Protein AF-A0A8T5QUL3-F1 (afdb_monomer)

Structure (mmCIF, N/CA/C/O backbone):
data_AF-A0A8T5QUL3-F1
#
_entry.id   AF-A0A8T5QUL3-F1
#
loop_
_atom_site.group_PDB
_atom_site.id
_atom_site.type_symbol
_atom_site.label_atom_id
_atom_site.label_alt_id
_atom_site.label_comp_id
_atom_site.label_asym_id
_atom_site.label_entity_id
_atom_site.label_seq_id
_atom_site.pdbx_PDB_ins_code
_atom_site.Cartn_x
_atom_site.Cartn_y
_atom_site.Cartn_z
_atom_site.occupancy
_atom_site.B_iso_or_equiv
_atom_site.auth_seq_id
_atom_site.auth_comp_id
_atom_site.auth_asym_id
_atom_site.auth_atom_id
_atom_site.pdbx_PDB_model_num
ATOM 1 N N . MET A 1 1 ? 19.420 -6.869 10.764 1.00 60.78 1 MET A N 1
ATOM 2 C CA . MET A 1 1 ? 18.008 -7.239 10.978 1.00 60.78 1 MET A CA 1
ATOM 3 C C . MET A 1 1 ? 17.863 -8.696 10.597 1.00 60.78 1 MET A C 1
ATOM 5 O O . MET A 1 1 ? 18.304 -9.073 9.518 1.00 60.78 1 MET A O 1
ATOM 9 N N . SER A 1 2 ? 17.352 -9.516 11.501 1.00 82.94 2 SER A N 1
ATOM 10 C CA . SER A 1 2 ? 17.053 -10.923 11.243 1.00 82.94 2 SER A CA 1
ATOM 11 C C . SER A 1 2 ? 15.756 -11.056 10.432 1.00 82.94 2 SER A C 1
ATOM 13 O O . SER A 1 2 ? 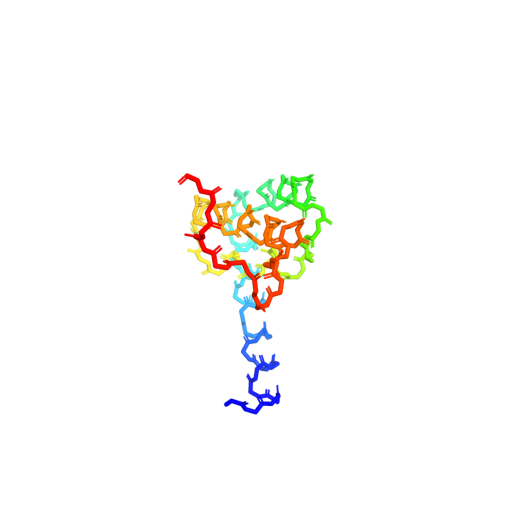14.900 -10.171 10.483 1.00 82.94 2 SER A O 1
ATOM 15 N N . LEU A 1 3 ? 15.594 -12.153 9.684 1.00 77.00 3 LEU A N 1
ATOM 16 C CA . LEU A 1 3 ? 14.355 -12.426 8.935 1.00 77.00 3 LEU A CA 1
ATOM 17 C C . LEU A 1 3 ? 13.088 -12.339 9.822 1.00 77.00 3 LEU A C 1
ATOM 19 O O . LEU A 1 3 ? 12.138 -11.672 9.416 1.00 77.00 3 LEU A O 1
ATOM 23 N N . PRO A 1 4 ? 13.081 -12.868 11.066 1.00 88.50 4 PRO A N 1
ATOM 24 C CA . PRO A 1 4 ? 11.925 -12.741 11.957 1.00 88.50 4 PRO A CA 1
ATOM 25 C C . PRO A 1 4 ? 11.576 -11.296 12.350 1.00 88.50 4 PRO A C 1
ATOM 27 O O . PRO A 1 4 ? 10.404 -10.962 12.526 1.00 88.50 4 PRO A O 1
ATOM 30 N N . GLU A 1 5 ? 12.574 -10.420 12.496 1.00 88.81 5 GLU A N 1
ATOM 31 C CA . GLU A 1 5 ? 12.343 -9.005 12.820 1.00 88.81 5 GLU A CA 1
ATOM 32 C C . GLU A 1 5 ? 11.718 -8.253 11.642 1.00 88.81 5 GLU A C 1
ATOM 34 O O . GLU A 1 5 ? 10.824 -7.426 11.841 1.00 88.81 5 GLU A O 1
ATOM 39 N N . LEU A 1 6 ? 12.147 -8.576 10.420 1.00 89.88 6 LEU A N 1
ATOM 40 C CA . LEU A 1 6 ? 11.596 -8.006 9.194 1.00 89.88 6 LEU A CA 1
ATOM 41 C C . LEU A 1 6 ? 10.118 -8.383 9.022 1.00 89.88 6 LEU A C 1
ATOM 43 O O . LEU A 1 6 ? 9.282 -7.510 8.778 1.00 89.88 6 LEU A O 1
ATOM 47 N N . ASP A 1 7 ? 9.781 -9.657 9.213 1.00 90.69 7 ASP A N 1
ATOM 48 C CA . ASP A 1 7 ? 8.402 -10.144 9.105 1.00 90.69 7 ASP A CA 1
ATOM 49 C C . ASP A 1 7 ? 7.493 -9.526 10.167 1.00 90.69 7 ASP A C 1
ATOM 51 O O . ASP A 1 7 ? 6.362 -9.113 9.880 1.00 90.69 7 ASP A O 1
ATOM 55 N N . ARG A 1 8 ? 8.004 -9.387 11.395 1.00 93.50 8 ARG A N 1
ATOM 56 C CA . ARG A 1 8 ? 7.287 -8.706 12.474 1.00 93.50 8 ARG A CA 1
ATOM 57 C C . ARG A 1 8 ? 7.000 -7.252 12.113 1.00 93.50 8 ARG A C 1
ATOM 59 O O . ARG A 1 8 ? 5.870 -6.801 12.293 1.00 93.50 8 ARG A O 1
ATOM 66 N N . MET A 1 9 ? 7.988 -6.533 11.585 1.00 93.56 9 MET A N 1
ATOM 67 C CA . MET A 1 9 ? 7.815 -5.145 11.162 1.00 93.56 9 MET A CA 1
ATOM 68 C C . MET A 1 9 ? 6.762 -5.029 10.054 1.00 93.56 9 MET A C 1
ATOM 70 O O . MET A 1 9 ? 5.843 -4.223 10.180 1.00 93.56 9 MET A O 1
ATOM 74 N N . LYS A 1 10 ? 6.827 -5.870 9.015 1.00 92.06 10 LYS A N 1
ATOM 75 C CA . LYS A 1 10 ? 5.819 -5.893 7.941 1.00 92.06 10 LYS A CA 1
ATOM 76 C C . LYS A 1 10 ? 4.415 -6.181 8.475 1.00 92.06 10 LYS A C 1
ATOM 78 O O . LYS A 1 10 ? 3.443 -5.561 8.052 1.00 92.06 10 LYS A O 1
ATOM 83 N N . SER A 1 11 ? 4.290 -7.090 9.444 1.00 95.00 11 SER A N 1
ATOM 84 C CA . SER A 1 11 ? 2.999 -7.362 10.079 1.00 95.00 11 SER A CA 1
ATOM 85 C C . SER A 1 11 ? 2.449 -6.167 10.857 1.00 95.00 11 SER A C 1
ATOM 87 O O . SER A 1 11 ? 1.229 -6.021 10.903 1.00 95.00 11 SER A O 1
ATOM 89 N N . ILE A 1 12 ? 3.300 -5.367 11.502 1.00 96.19 12 ILE A N 1
ATOM 90 C CA . ILE A 1 12 ? 2.871 -4.170 12.239 1.00 96.19 12 ILE A CA 1
ATOM 91 C C . ILE A 1 12 ? 2.353 -3.119 11.257 1.00 96.19 12 ILE A C 1
ATOM 93 O O . ILE A 1 12 ? 1.223 -2.665 11.402 1.00 96.19 12 ILE A O 1
ATOM 97 N N . GLN A 1 13 ? 3.121 -2.835 10.205 1.00 96.19 13 GLN A N 1
ATOM 98 C CA . GLN A 1 13 ? 2.762 -1.843 9.186 1.00 96.19 13 GLN A CA 1
ATOM 99 C C . GLN A 1 13 ? 1.428 -2.161 8.504 1.00 96.19 13 GLN A C 1
ATOM 101 O O . GLN A 1 13 ? 0.595 -1.278 8.320 1.00 96.19 13 GLN A O 1
ATOM 106 N N . TYR A 1 14 ? 1.194 -3.437 8.192 1.00 97.06 14 TYR A N 1
ATOM 107 C CA . TYR A 1 14 ? -0.077 -3.877 7.628 1.00 97.06 14 TYR A CA 1
ATOM 108 C C . TYR A 1 14 ? -1.257 -3.652 8.584 1.00 97.06 14 TYR A C 1
ATOM 110 O O . TYR A 1 14 ? -2.325 -3.219 8.158 1.00 97.06 14 TYR A O 1
ATOM 118 N N . LYS A 1 15 ? -1.081 -3.946 9.881 1.00 97.69 15 LYS A N 1
ATOM 119 C CA . LYS A 1 15 ? -2.137 -3.746 10.886 1.00 97.69 15 LYS A CA 1
ATOM 120 C C . LYS A 1 15 ? -2.488 -2.268 11.035 1.00 97.69 15 LYS A C 1
ATOM 122 O O . LYS A 1 15 ? -3.667 -1.944 11.029 1.00 97.69 15 LYS A O 1
ATOM 127 N N . GLU A 1 16 ? -1.481 -1.403 11.117 1.00 97.56 16 GLU A N 1
ATOM 128 C CA . GLU A 1 16 ? -1.665 0.052 11.183 1.00 97.56 16 GLU A CA 1
ATOM 129 C C . GLU A 1 16 ? -2.416 0.571 9.954 1.00 97.56 16 GLU A C 1
ATOM 131 O O . GLU A 1 16 ? -3.420 1.264 10.089 1.00 97.56 16 GLU A O 1
ATOM 136 N N . GLY A 1 17 ? -1.983 0.165 8.757 1.00 97.38 17 GLY A N 1
ATOM 137 C CA . GLY A 1 17 ? -2.645 0.554 7.517 1.00 97.38 17 GLY A CA 1
ATOM 138 C C . GLY A 1 17 ? -4.097 0.093 7.446 1.00 97.38 17 GLY A C 1
ATOM 139 O O . GLY A 1 17 ? -4.975 0.877 7.088 1.00 97.38 17 GLY A O 1
ATOM 140 N N . LYS A 1 18 ? -4.380 -1.141 7.876 1.00 97.56 18 LYS A N 1
ATOM 141 C CA . LYS A 1 18 ? -5.750 -1.654 7.948 1.00 97.56 18 LYS A CA 1
ATOM 142 C C . LYS A 1 18 ? -6.625 -0.832 8.901 1.00 97.56 18 LYS A C 1
ATOM 144 O O . LYS A 1 18 ? -7.736 -0.481 8.520 1.00 97.56 18 LYS A O 1
ATOM 149 N N . THR A 1 19 ? -6.128 -0.489 10.090 1.00 97.62 19 THR A N 1
ATOM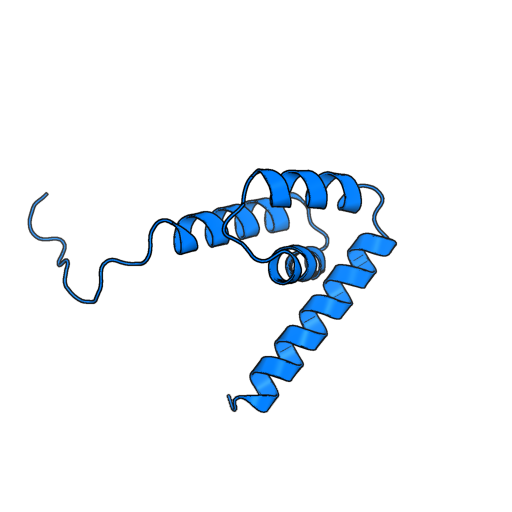 150 C CA . THR A 1 19 ? -6.855 0.378 11.033 1.00 97.62 19 THR A CA 1
ATOM 151 C C . THR A 1 19 ? -7.170 1.732 10.405 1.00 97.62 19 THR A C 1
ATOM 153 O O . THR A 1 19 ? -8.317 2.166 10.436 1.00 97.62 19 THR A O 1
ATOM 156 N N . THR A 1 20 ? -6.205 2.367 9.736 1.00 96.19 20 THR A N 1
ATOM 157 C CA . THR A 1 20 ? -6.468 3.634 9.040 1.00 96.19 20 THR A CA 1
ATOM 158 C C . THR A 1 20 ? -7.526 3.484 7.945 1.00 96.19 20 THR A C 1
ATOM 160 O O . THR A 1 20 ? -8.378 4.356 7.802 1.00 96.19 20 THR A O 1
ATOM 163 N N . MET A 1 21 ? -7.526 2.381 7.192 1.00 96.56 21 MET A N 1
ATOM 164 C CA . MET A 1 21 ? -8.557 2.135 6.176 1.00 96.56 21 MET A CA 1
ATOM 165 C C . MET A 1 21 ? -9.966 1.988 6.763 1.00 96.56 21 MET A C 1
ATOM 167 O O . MET A 1 21 ? -10.933 2.369 6.108 1.00 96.56 21 MET A O 1
ATOM 171 N N . GLU A 1 22 ? -10.086 1.433 7.969 1.00 95.88 22 GLU A N 1
ATOM 172 C CA . GLU A 1 22 ? -11.362 1.283 8.679 1.00 95.88 22 GLU A CA 1
ATOM 173 C C . GLU A 1 22 ? -11.874 2.628 9.228 1.00 95.88 22 GLU A C 1
ATOM 175 O O . GLU A 1 22 ? -13.080 2.864 9.256 1.00 95.88 22 GLU A O 1
ATOM 180 N N . GLU A 1 23 ? -10.971 3.528 9.624 1.00 95.88 23 GLU A N 1
ATOM 181 C CA . GLU A 1 23 ? -11.305 4.827 10.224 1.00 95.88 23 GLU A CA 1
ATOM 182 C C . GLU A 1 23 ? -11.568 5.939 9.197 1.00 95.88 23 GLU A C 1
ATOM 184 O O . GLU A 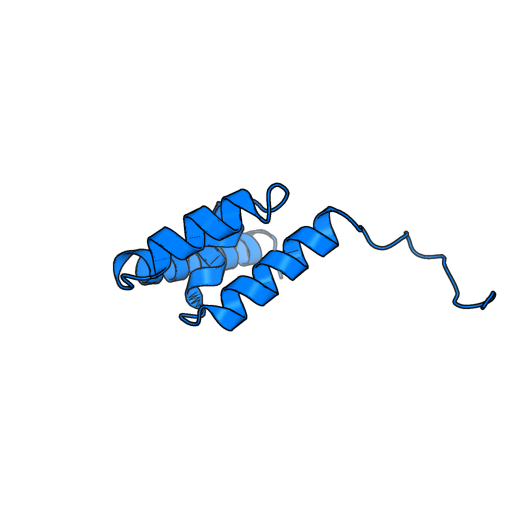1 23 ? -12.294 6.894 9.475 1.00 95.88 23 GLU A O 1
ATOM 189 N N . GLN A 1 24 ? -10.963 5.851 8.012 1.00 94.06 24 GLN A N 1
ATOM 190 C CA . GLN A 1 24 ? -10.929 6.945 7.045 1.00 94.06 24 GLN A CA 1
ATOM 191 C C . GLN A 1 24 ? -11.876 6.705 5.864 1.00 94.06 24 GLN A C 1
ATOM 193 O O . GLN A 1 24 ? -11.668 5.814 5.042 1.00 94.06 24 GLN A O 1
ATOM 198 N N . ALA A 1 25 ? -12.878 7.574 5.699 1.00 93.19 25 ALA A N 1
ATOM 199 C CA . ALA A 1 25 ? -13.883 7.445 4.635 1.00 93.19 25 ALA A CA 1
ATOM 200 C C . ALA A 1 25 ? -13.294 7.469 3.206 1.00 93.19 25 ALA A C 1
ATOM 202 O O . ALA A 1 25 ? -13.826 6.820 2.305 1.00 93.19 25 ALA A O 1
ATOM 203 N N . TRP A 1 26 ? -12.183 8.186 2.995 1.00 94.50 26 TRP A N 1
ATOM 204 C CA . TRP A 1 26 ? -11.495 8.284 1.699 1.00 94.50 26 TRP A CA 1
ATOM 205 C C . TRP A 1 26 ? -10.699 7.022 1.338 1.00 94.50 26 TRP A C 1
ATOM 207 O O . TRP A 1 26 ? -10.376 6.795 0.166 1.00 94.50 26 TRP A O 1
ATOM 217 N N . ALA A 1 27 ? -10.383 6.177 2.322 1.00 96.06 27 ALA A N 1
ATOM 218 C CA . ALA A 1 27 ? -9.401 5.122 2.140 1.00 96.06 27 ALA A CA 1
ATOM 219 C C . ALA A 1 27 ? -9.867 4.030 1.176 1.00 96.06 27 ALA A C 1
ATOM 221 O O . ALA A 1 27 ? -9.092 3.560 0.344 1.00 96.06 27 ALA A O 1
ATOM 222 N N . GLY A 1 28 ? -11.153 3.674 1.218 1.00 96.69 28 GLY A N 1
ATOM 223 C CA . GLY A 1 28 ? -11.715 2.659 0.328 1.00 96.69 28 GLY A CA 1
ATOM 224 C C . GLY A 1 28 ? -11.668 3.053 -1.153 1.00 96.69 28 GLY A C 1
ATOM 225 O O . GLY A 1 28 ? -11.390 2.206 -2.002 1.00 96.69 28 GLY A O 1
ATOM 226 N N . SER A 1 29 ? -11.928 4.324 -1.483 1.00 97.50 29 SER A N 1
ATOM 227 C CA . SER A 1 29 ? -11.800 4.821 -2.861 1.00 97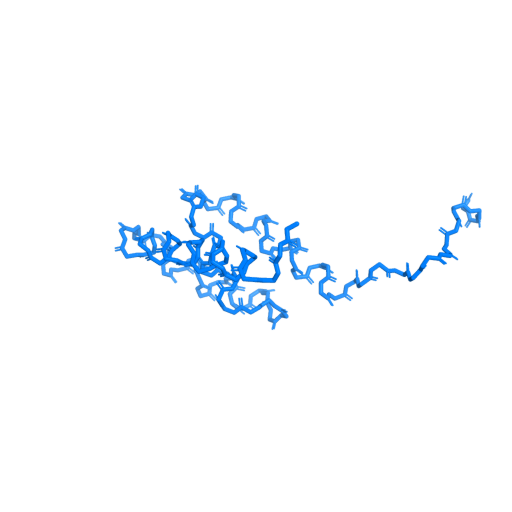.50 29 SER A CA 1
ATOM 228 C C . SER A 1 29 ? -10.349 4.885 -3.309 1.00 97.50 29 SER A C 1
ATOM 230 O O . SER A 1 29 ? -10.056 4.461 -4.426 1.00 97.50 29 SER A O 1
ATOM 232 N N . LEU A 1 30 ? -9.447 5.349 -2.438 1.00 98.25 30 LEU A N 1
ATOM 233 C CA . LEU A 1 30 ? -8.026 5.406 -2.761 1.00 98.25 30 LEU A CA 1
ATOM 234 C C . LEU A 1 30 ? -7.459 4.005 -3.005 1.00 98.25 30 LEU A C 1
ATOM 236 O O . LEU A 1 30 ? -6.784 3.794 -4.003 1.00 98.25 30 LEU A O 1
ATOM 240 N N . PHE A 1 31 ? -7.784 3.033 -2.150 1.00 98.38 31 PHE A N 1
ATOM 241 C CA . PHE A 1 31 ? -7.316 1.654 -2.295 1.00 98.38 31 PHE A CA 1
ATOM 242 C C . PHE A 1 31 ? -7.707 1.066 -3.654 1.00 98.38 31 PHE A C 1
ATOM 244 O O . PHE A 1 31 ? 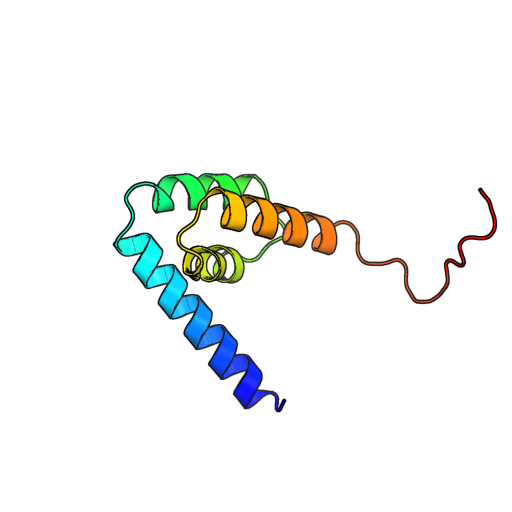-6.848 0.579 -4.382 1.00 98.38 31 PHE A O 1
ATOM 251 N N . ARG A 1 32 ? -8.984 1.185 -4.043 1.00 98.25 32 ARG A N 1
ATOM 252 C CA . ARG A 1 32 ? -9.454 0.704 -5.354 1.00 98.25 32 ARG A CA 1
ATOM 253 C C . ARG A 1 32 ? -8.761 1.405 -6.521 1.00 98.25 32 ARG A C 1
ATOM 255 O O . ARG A 1 32 ? -8.452 0.747 -7.509 1.00 98.25 32 ARG A O 1
ATOM 262 N N . ARG A 1 33 ? -8.516 2.718 -6.410 1.00 98.44 33 ARG A N 1
ATOM 263 C CA . ARG A 1 33 ? -7.765 3.479 -7.418 1.00 98.44 33 ARG A CA 1
ATOM 264 C C . ARG A 1 33 ? -6.343 2.935 -7.553 1.00 98.44 33 ARG A C 1
ATOM 266 O O . ARG A 1 33 ? -5.932 2.598 -8.654 1.00 98.44 33 ARG A O 1
ATOM 273 N N . LEU A 1 34 ? -5.629 2.779 -6.440 1.00 98.44 34 LEU A N 1
ATOM 274 C CA . LEU A 1 34 ? -4.233 2.340 -6.444 1.00 98.44 34 LEU A CA 1
ATOM 275 C C . LEU A 1 34 ? -4.060 0.898 -6.916 1.00 98.44 34 LEU A C 1
ATOM 277 O O . LEU A 1 34 ? -3.149 0.649 -7.690 1.00 98.44 34 LEU A O 1
ATOM 281 N N . VAL A 1 35 ? -4.949 -0.026 -6.543 1.00 98.06 35 VAL A N 1
ATOM 282 C CA . VAL A 1 35 ? -4.930 -1.404 -7.076 1.00 98.06 35 VAL A CA 1
ATOM 283 C C . VAL A 1 35 ? -5.096 -1.412 -8.601 1.00 98.06 35 VAL A C 1
ATOM 285 O O . VAL A 1 35 ? -4.490 -2.224 -9.290 1.00 98.06 35 VAL A O 1
ATOM 288 N N . SER A 1 36 ? -5.895 -0.490 -9.148 1.00 98.25 36 SER A N 1
ATOM 289 C CA . SER A 1 36 ? -6.062 -0.362 -10.599 1.00 98.25 36 SER A CA 1
ATOM 290 C C . SER A 1 36 ? -4.878 0.321 -11.290 1.00 98.25 36 SER A C 1
ATOM 292 O O . SER A 1 36 ? -4.591 -0.004 -12.438 1.00 98.25 36 SER A O 1
ATOM 294 N N . GLU A 1 37 ? -4.249 1.306 -10.648 1.00 97.94 37 GLU A N 1
ATOM 295 C CA . GLU A 1 37 ? -3.136 2.081 -11.216 1.00 97.94 37 GLU A CA 1
ATOM 296 C C . GLU A 1 37 ? -1.777 1.387 -11.055 1.00 97.94 37 GLU A C 1
ATOM 298 O O . GLU A 1 37 ? -0.878 1.631 -11.853 1.00 97.94 37 GLU A O 1
ATOM 303 N N . CYS A 1 38 ? -1.621 0.548 -10.028 1.00 98.12 38 CYS A N 1
ATOM 304 C CA . CYS A 1 38 ? -0.369 -0.105 -9.638 1.00 98.12 38 CYS A CA 1
ATOM 305 C C . CYS A 1 38 ? -0.510 -1.642 -9.651 1.00 98.12 38 CYS A C 1
ATOM 307 O O . CYS A 1 38 ? -0.434 -2.270 -8.592 1.00 98.12 38 CYS A O 1
ATOM 309 N N . PRO A 1 39 ? -0.753 -2.272 -10.817 1.00 97.75 39 PRO A N 1
ATOM 310 C CA . PRO A 1 39 ? -1.043 -3.704 -10.901 1.00 97.75 39 PRO A CA 1
ATOM 311 C C . PRO A 1 39 ? 0.143 -4.611 -10.536 1.00 97.75 39 PRO A C 1
ATOM 313 O O . PRO A 1 39 ? -0.057 -5.814 -10.372 1.00 97.75 39 PRO A O 1
ATOM 316 N N . HIS A 1 40 ? 1.365 -4.078 -10.422 1.00 97.44 40 HIS A N 1
ATOM 317 C CA . HIS A 1 40 ? 2.553 -4.848 -10.041 1.00 97.44 40 HIS A CA 1
ATOM 318 C C . HIS A 1 40 ? 2.894 -4.727 -8.548 1.00 97.44 40 HIS A C 1
ATOM 320 O O . HIS A 1 40 ? 3.877 -5.319 -8.097 1.00 97.44 40 HIS A O 1
ATOM 326 N N . VAL A 1 41 ? 2.107 -3.975 -7.773 1.00 97.44 41 VAL A N 1
ATOM 327 C CA . VAL A 1 41 ? 2.277 -3.831 -6.323 1.00 97.44 41 VAL A CA 1
ATOM 328 C C . VAL A 1 41 ? 1.281 -4.733 -5.601 1.00 97.44 41 VAL A C 1
ATOM 330 O O . VAL A 1 41 ? 0.081 -4.657 -5.846 1.00 97.44 41 VAL A O 1
ATOM 333 N N . ASP A 1 42 ? 1.764 -5.558 -4.669 1.00 96.81 42 ASP A N 1
ATOM 334 C CA . ASP A 1 42 ? 0.899 -6.416 -3.857 1.00 96.81 42 ASP A CA 1
ATOM 335 C C . ASP A 1 42 ? -0.118 -5.590 -3.051 1.00 96.81 42 ASP A C 1
ATOM 337 O O . ASP A 1 42 ? 0.244 -4.644 -2.344 1.00 96.81 42 ASP A O 1
ATOM 341 N N . ASP A 1 43 ? -1.382 -6.023 -3.039 1.00 97.81 43 ASP A N 1
ATOM 342 C CA . ASP A 1 43 ? -2.459 -5.402 -2.252 1.00 97.81 43 ASP A CA 1
ATOM 343 C C . ASP A 1 43 ? -2.063 -5.196 -0.785 1.00 97.81 43 ASP A C 1
ATOM 345 O O . ASP A 1 43 ? -2.402 -4.191 -0.162 1.00 97.81 43 ASP A O 1
ATOM 349 N N . ARG A 1 44 ? -1.314 -6.148 -0.216 1.00 96.56 44 ARG A N 1
ATOM 350 C CA . ARG A 1 44 ? -0.837 -6.079 1.169 1.00 96.56 44 ARG A CA 1
ATOM 351 C C . ARG A 1 44 ? 0.128 -4.914 1.390 1.00 96.56 44 ARG A C 1
ATOM 353 O O . ARG A 1 44 ? 0.099 -4.287 2.455 1.00 96.56 44 ARG A O 1
ATOM 360 N N . ASP A 1 45 ? 0.970 -4.631 0.408 1.00 97.25 45 ASP A N 1
ATOM 361 C CA . ASP A 1 45 ? 1.896 -3.508 0.458 1.00 97.25 45 ASP A CA 1
ATOM 362 C C . ASP A 1 45 ? 1.132 -2.195 0.273 1.00 97.25 45 ASP A C 1
ATOM 364 O O . ASP A 1 45 ? 1.366 -1.271 1.051 1.00 97.25 45 ASP A O 1
ATOM 368 N N . ILE A 1 46 ? 0.130 -2.149 -0.617 1.00 98.06 46 ILE A N 1
ATOM 369 C CA . ILE A 1 46 ? -0.785 -1.001 -0.753 1.00 98.06 46 ILE A CA 1
ATOM 370 C C . ILE A 1 46 ? -1.501 -0.715 0.575 1.00 98.06 46 ILE A C 1
ATOM 372 O O . ILE A 1 46 ? -1.471 0.421 1.046 1.00 98.06 46 ILE A O 1
ATOM 376 N N . VAL A 1 47 ? -2.083 -1.727 1.233 1.00 98.25 47 VAL A N 1
ATOM 377 C CA . VAL A 1 47 ? -2.717 -1.579 2.559 1.00 98.25 47 VAL A CA 1
ATOM 378 C C . VAL A 1 47 ? -1.723 -1.024 3.577 1.00 98.25 47 VAL A C 1
ATOM 380 O O . VAL A 1 47 ? -2.062 -0.132 4.349 1.00 98.25 47 VAL A O 1
ATOM 383 N N . SER A 1 48 ? -0.476 -1.491 3.561 1.00 98.12 48 SER A N 1
ATOM 384 C CA . SER A 1 48 ? 0.554 -1.036 4.502 1.00 98.12 48 SER A CA 1
ATOM 385 C C . SER A 1 48 ? 0.924 0.441 4.327 1.00 98.12 48 SER A C 1
ATOM 387 O O . SER A 1 48 ? 1.398 1.058 5.280 1.00 98.12 48 SER A O 1
ATOM 389 N N . LEU A 1 49 ? 0.693 1.043 3.153 1.00 98.12 49 LEU A N 1
ATOM 390 C CA . LEU A 1 49 ? 0.907 2.479 2.939 1.00 98.12 49 LEU A CA 1
ATOM 391 C C . LEU A 1 49 ? -0.088 3.333 3.727 1.00 98.12 49 LEU A C 1
ATOM 393 O O . LEU A 1 49 ? 0.266 4.431 4.155 1.00 98.12 49 LEU A O 1
ATOM 397 N N . PHE A 1 50 ? -1.297 2.829 3.990 1.00 97.94 50 PHE A N 1
ATOM 398 C CA . PHE A 1 50 ? -2.327 3.590 4.700 1.00 97.94 50 PHE A CA 1
ATOM 399 C C . PHE A 1 50 ? -1.917 4.002 6.114 1.00 97.94 50 PHE A C 1
ATOM 401 O O . PHE A 1 50 ? -2.454 4.984 6.614 1.00 97.94 50 PHE A O 1
ATOM 408 N N . ARG A 1 51 ? -0.887 3.375 6.707 1.00 97.00 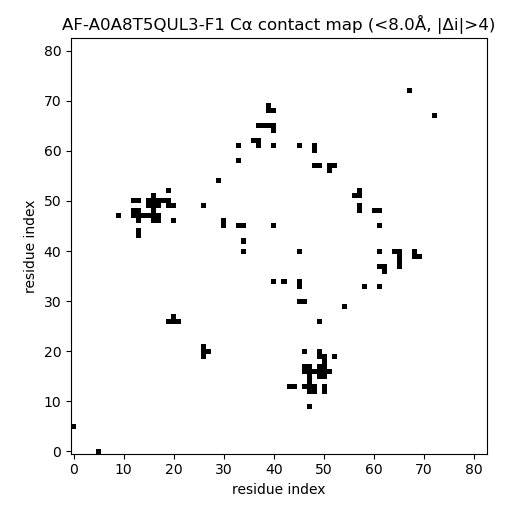51 ARG A N 1
ATOM 409 C CA . ARG A 1 51 ? -0.298 3.799 7.991 1.00 97.00 51 ARG A CA 1
ATOM 410 C C . ARG A 1 51 ? 0.182 5.256 7.999 1.00 97.00 51 ARG A C 1
ATOM 412 O O . ARG A 1 51 ? 0.396 5.825 9.061 1.00 97.00 51 ARG A O 1
ATOM 419 N N . PHE A 1 52 ? 0.397 5.851 6.824 1.00 93.94 52 PHE A N 1
ATOM 420 C CA . PHE A 1 52 ? 0.782 7.252 6.693 1.00 93.94 52 PHE A CA 1
ATOM 421 C C . PHE A 1 52 ? -0.377 8.232 6.905 1.00 93.94 52 PHE A C 1
ATOM 423 O O . PHE A 1 52 ? -0.119 9.408 7.146 1.00 93.94 52 PHE A O 1
ATOM 430 N N . GLY A 1 53 ? -1.635 7.790 6.783 1.00 93.06 53 GLY A N 1
ATOM 431 C CA . GLY A 1 53 ? -2.816 8.636 6.994 1.00 93.06 53 GLY A CA 1
ATOM 432 C C . GLY A 1 53 ? -2.921 9.857 6.069 1.00 93.06 53 GLY A C 1
ATOM 433 O O . GLY A 1 53 ? -3.669 10.781 6.370 1.00 93.06 53 GLY A O 1
ATOM 434 N N . ASN A 1 54 ? -2.170 9.883 4.964 1.00 96.44 54 ASN A N 1
ATOM 435 C CA . ASN A 1 54 ? -2.080 11.015 4.045 1.00 96.44 54 ASN A CA 1
ATOM 436 C C . ASN A 1 54 ? -2.160 10.520 2.592 1.00 96.44 54 ASN A C 1
ATOM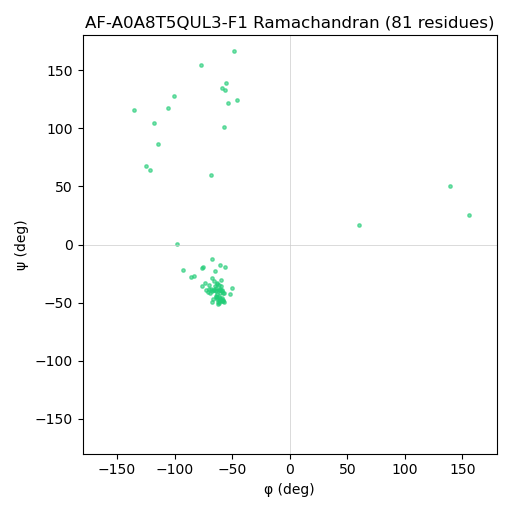 438 O O . ASN A 1 54 ? -1.278 9.789 2.139 1.00 96.44 54 ASN A O 1
ATOM 442 N N . GLU A 1 55 ? -3.213 10.915 1.870 1.00 96.00 55 GLU A N 1
ATOM 443 C CA . GLU A 1 55 ? -3.497 10.435 0.509 1.00 96.00 55 GLU A CA 1
ATOM 444 C C . GLU A 1 55 ? -2.365 10.734 -0.489 1.00 96.00 55 GLU A C 1
ATOM 446 O O . GLU A 1 55 ? -2.035 9.873 -1.309 1.00 96.00 55 GLU A O 1
ATOM 451 N N . GLU A 1 56 ? -1.736 11.909 -0.411 1.00 96.62 56 GLU A N 1
ATOM 452 C CA . GLU A 1 56 ? -0.658 12.302 -1.328 1.00 96.62 56 GLU A CA 1
ATOM 453 C C . GLU A 1 56 ? 0.578 11.421 -1.133 1.00 96.62 56 GLU A C 1
ATOM 455 O O . GLU A 1 56 ? 1.124 10.881 -2.097 1.00 96.62 56 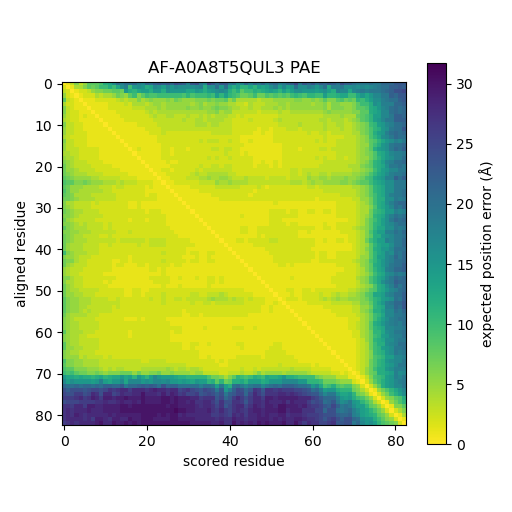GLU A O 1
ATOM 460 N N . LEU A 1 57 ? 0.985 11.206 0.123 1.00 97.56 57 LEU A N 1
ATOM 461 C CA . LEU A 1 57 ? 2.135 10.365 0.449 1.00 97.56 57 LEU A CA 1
ATOM 462 C C . LEU A 1 57 ? 1.888 8.898 0.082 1.00 97.56 57 LEU A C 1
ATOM 464 O O . LEU A 1 57 ? 2.791 8.224 -0.424 1.00 97.56 57 LEU A O 1
ATOM 468 N N . ILE A 1 58 ? 0.669 8.408 0.312 1.00 98.38 58 ILE A N 1
ATOM 469 C CA . ILE A 1 58 ? 0.258 7.055 -0.072 1.00 98.38 58 ILE A CA 1
ATOM 470 C C . ILE A 1 58 ? 0.339 6.897 -1.592 1.00 98.38 58 ILE A C 1
ATOM 472 O O . ILE A 1 58 ? 0.975 5.959 -2.070 1.00 98.38 58 ILE A O 1
ATOM 476 N N . THR A 1 59 ? -0.232 7.839 -2.344 1.00 98.19 59 THR A N 1
ATOM 477 C CA . THR A 1 59 ? -0.254 7.807 -3.814 1.00 98.19 59 THR A CA 1
ATOM 478 C C . THR A 1 59 ? 1.159 7.854 -4.391 1.00 98.19 59 THR A C 1
ATOM 480 O O . THR A 1 59 ? 1.542 6.971 -5.156 1.00 98.19 59 THR A O 1
ATOM 483 N N . ALA A 1 60 ? 1.980 8.817 -3.961 1.00 98.19 60 ALA A N 1
ATOM 484 C CA . ALA A 1 60 ? 3.358 8.947 -4.432 1.00 98.19 60 ALA A CA 1
ATOM 485 C C . ALA A 1 60 ? 4.197 7.698 -4.119 1.00 98.19 60 ALA A C 1
ATOM 487 O O . ALA A 1 60 ? 5.021 7.267 -4.929 1.00 98.19 60 ALA A O 1
ATOM 488 N N . THR A 1 61 ? 3.983 7.087 -2.949 1.00 98.19 61 THR A N 1
ATOM 489 C CA . THR A 1 61 ? 4.706 5.868 -2.574 1.00 98.19 61 THR A CA 1
ATOM 490 C C . THR A 1 61 ? 4.255 4.668 -3.402 1.00 98.19 61 THR A C 1
ATOM 492 O O . THR A 1 61 ? 5.114 3.903 -3.838 1.00 98.19 61 THR A O 1
ATOM 495 N N . ALA A 1 62 ? 2.953 4.517 -3.661 1.00 98.31 62 ALA A N 1
ATOM 496 C CA . ALA A 1 62 ? 2.416 3.452 -4.505 1.00 98.31 62 ALA A CA 1
ATOM 497 C C . ALA A 1 62 ? 2.966 3.536 -5.937 1.00 98.31 62 ALA A C 1
ATOM 499 O O . ALA A 1 62 ? 3.529 2.561 -6.428 1.00 98.31 62 ALA A O 1
ATOM 500 N N . HIS A 1 63 ? 2.930 4.721 -6.558 1.00 98.12 63 HIS A N 1
ATOM 501 C CA . HIS A 1 63 ? 3.487 4.929 -7.902 1.00 98.12 63 HIS A CA 1
ATOM 502 C C . HIS A 1 63 ? 4.993 4.660 -7.963 1.00 98.12 63 HIS A C 1
ATOM 504 O O . HIS A 1 63 ? 5.487 4.124 -8.951 1.00 98.12 63 HIS A O 1
ATOM 510 N N . ARG A 1 64 ? 5.742 4.969 -6.898 1.00 97.44 64 ARG A N 1
ATOM 511 C CA . ARG A 1 64 ? 7.168 4.624 -6.828 1.00 97.44 64 ARG A CA 1
ATOM 512 C C . ARG A 1 64 ? 7.399 3.112 -6.746 1.00 97.44 64 ARG A C 1
ATOM 514 O O . ARG A 1 64 ? 8.351 2.622 -7.345 1.00 97.44 64 ARG A O 1
ATOM 521 N N . LEU A 1 65 ? 6.579 2.381 -5.987 1.00 96.56 65 LEU A N 1
ATOM 522 C CA . LEU A 1 65 ? 6.670 0.918 -5.916 1.00 96.56 65 LEU A CA 1
ATOM 523 C C . LEU A 1 65 ? 6.368 0.286 -7.277 1.00 96.56 65 LEU A C 1
ATOM 525 O O . LEU A 1 65 ? 7.138 -0.554 -7.731 1.00 96.56 65 LEU A O 1
ATOM 529 N N . GLU A 1 66 ? 5.321 0.761 -7.947 1.00 97.56 66 GLU A N 1
ATOM 530 C CA . GLU A 1 66 ? 4.955 0.353 -9.306 1.00 97.56 66 GLU A CA 1
ATOM 531 C C 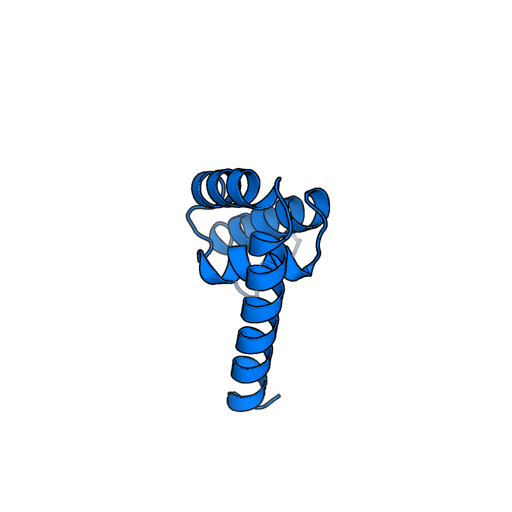. GLU A 1 66 ? 6.090 0.619 -10.304 1.00 97.56 66 GLU A C 1
ATOM 533 O O . GLU A 1 66 ? 6.492 -0.266 -11.062 1.00 97.56 66 GLU A O 1
ATOM 538 N N . TYR A 1 67 ? 6.672 1.821 -10.265 1.00 95.88 67 TYR A N 1
ATOM 539 C CA . TYR A 1 67 ? 7.814 2.165 -11.107 1.00 95.88 67 TYR A CA 1
ATOM 540 C C . TYR A 1 67 ? 8.990 1.215 -10.868 1.00 95.88 67 TYR A C 1
ATOM 542 O O . TYR A 1 67 ? 9.533 0.667 -11.816 1.00 95.88 67 TYR A O 1
ATOM 550 N N . ASN A 1 68 ? 9.357 0.963 -9.610 1.00 94.25 68 ASN A N 1
ATOM 551 C CA . ASN A 1 68 ? 10.476 0.078 -9.283 1.00 94.25 68 ASN A CA 1
ATOM 552 C C . ASN A 1 68 ? 10.221 -1.386 -9.675 1.00 94.25 68 ASN A C 1
ATOM 554 O O . ASN A 1 68 ? 11.168 -2.101 -9.996 1.00 94.25 68 ASN A O 1
ATOM 558 N N . ALA A 1 69 ? 8.966 -1.840 -9.635 1.00 93.38 69 ALA A N 1
ATOM 559 C CA . ALA A 1 69 ? 8.587 -3.183 -10.066 1.00 93.38 69 ALA A CA 1
ATOM 560 C C . ALA A 1 69 ? 8.697 -3.349 -11.591 1.00 93.38 69 ALA A C 1
ATOM 562 O O . ALA A 1 69 ? 9.072 -4.416 -12.075 1.00 93.38 69 ALA A O 1
ATOM 563 N N . THR A 1 70 ? 8.406 -2.285 -12.342 1.00 93.19 70 THR A N 1
ATOM 564 C CA . THR A 1 70 ? 8.412 -2.275 -13.815 1.00 93.19 70 THR A CA 1
ATOM 565 C C . THR A 1 70 ? 9.744 -1.829 -14.424 1.00 93.19 70 THR A C 1
ATOM 567 O O . THR A 1 70 ? 10.049 -2.178 -15.561 1.00 93.19 70 THR A O 1
ATOM 570 N N . HIS A 1 71 ? 10.555 -1.100 -13.660 1.00 89.88 71 HIS A N 1
ATOM 571 C CA . HIS A 1 71 ? 11.879 -0.602 -14.022 1.00 89.88 71 HIS A CA 1
ATOM 572 C C . HIS A 1 71 ? 12.879 -1.074 -12.964 1.00 89.88 71 HIS A C 1
ATOM 574 O O . HIS A 1 71 ? 13.390 -0.260 -12.183 1.00 89.88 71 HIS A O 1
ATOM 580 N N . PRO A 1 72 ? 13.137 -2.396 -12.884 1.00 82.06 72 PRO A N 1
ATOM 581 C CA . PRO A 1 72 ? 14.159 -2.895 -11.987 1.00 82.06 72 PRO A CA 1
ATOM 582 C C . PRO A 1 72 ? 15.466 -2.171 -12.322 1.00 82.06 72 PRO A C 1
ATOM 584 O O . PRO A 1 72 ? 15.743 -1.953 -13.505 1.00 82.06 72 PRO A O 1
ATOM 587 N N . PRO A 1 73 ? 16.257 -1.761 -11.317 1.00 72.31 73 PRO A N 1
ATOM 588 C CA . PRO A 1 73 ? 17.536 -1.133 -11.589 1.00 72.31 73 PRO A CA 1
ATOM 589 C C . PRO A 1 73 ? 18.318 -2.068 -12.506 1.00 72.31 73 PRO A C 1
ATOM 591 O O . PRO A 1 73 ? 18.517 -3.239 -12.162 1.00 72.31 73 PRO A O 1
ATOM 594 N N . ASP A 1 74 ? 18.711 -1.558 -13.679 1.00 66.50 74 ASP A N 1
ATOM 595 C CA . ASP A 1 74 ? 19.686 -2.233 -14.526 1.00 66.50 74 ASP A CA 1
ATOM 596 C C . ASP A 1 74 ? 20.816 -2.668 -13.587 1.00 66.50 74 ASP A C 1
ATOM 598 O O . ASP A 1 74 ? 21.304 -1.857 -12.792 1.00 66.50 74 ASP A O 1
ATOM 602 N N . GLY A 1 75 ? 21.127 -3.969 -13.580 1.00 54.22 75 GLY A N 1
ATOM 603 C CA . GLY A 1 75 ? 22.091 -4.560 -12.651 1.00 54.22 75 GLY A CA 1
ATOM 604 C C . GLY A 1 75 ? 23.409 -3.769 -12.594 1.00 54.22 75 GLY A C 1
ATOM 605 O O . GLY A 1 75 ? 23.665 -2.927 -13.453 1.00 54.22 75 GLY A O 1
ATOM 606 N N . PRO A 1 76 ? 24.278 -4.014 -11.600 1.00 49.12 76 PRO A N 1
ATOM 607 C CA . PRO A 1 76 ? 25.445 -3.166 -11.349 1.00 49.12 76 PRO A CA 1
ATOM 608 C C . PRO A 1 76 ? 26.331 -3.080 -12.605 1.00 49.12 76 PRO A C 1
ATOM 610 O O . PRO A 1 76 ? 27.059 -4.024 -12.898 1.00 49.12 76 PRO A O 1
ATOM 613 N N . GLY A 1 77 ? 26.245 -1.982 -13.373 1.00 49.78 77 GLY A N 1
ATOM 614 C CA . GLY A 1 77 ? 26.986 -1.885 -14.636 1.00 49.78 77 GLY A CA 1
ATOM 615 C C . GLY A 1 77 ? 26.484 -0.941 -15.733 1.00 49.78 77 GLY A C 1
ATOM 616 O O . GLY A 1 77 ? 26.816 -1.183 -16.888 1.00 49.78 77 GLY A O 1
ATOM 617 N N . ARG A 1 78 ? 25.740 0.132 -15.443 1.00 48.34 78 ARG A N 1
ATOM 618 C CA . ARG A 1 78 ? 25.686 1.281 -16.366 1.00 48.34 78 ARG A CA 1
ATOM 619 C C . ARG A 1 78 ? 26.325 2.483 -15.696 1.00 48.34 78 ARG A C 1
ATOM 621 O O . ARG A 1 78 ? 25.668 3.253 -15.002 1.00 48.34 78 ARG A O 1
ATOM 628 N N . THR A 1 79 ? 27.644 2.577 -15.840 1.00 47.03 79 THR A N 1
ATOM 629 C CA . THR A 1 79 ? 28.344 3.846 -15.686 1.00 47.03 79 THR A CA 1
ATOM 630 C C . THR A 1 79 ? 27.720 4.838 -16.653 1.00 47.03 79 THR A C 1
ATOM 632 O O . THR A 1 79 ? 27.470 4.524 -17.813 1.00 47.03 79 THR A O 1
ATOM 635 N N . SER A 1 80 ? 27.437 6.027 -16.142 1.00 51.09 80 SER A N 1
ATOM 636 C CA . SER A 1 80 ? 27.033 7.204 -16.899 1.00 51.09 80 SER A CA 1
ATOM 637 C C . SER A 1 80 ? 28.205 7.723 -17.747 1.00 51.09 80 SER A C 1
ATOM 639 O O . SER A 1 80 ? 28.679 8.835 -17.547 1.00 51.09 80 SER A O 1
ATOM 641 N N . GLU A 1 81 ? 28.717 6.895 -18.648 1.00 47.34 81 GLU A N 1
ATOM 642 C CA . GLU A 1 81 ? 29.573 7.286 -19.762 1.00 47.34 81 GLU A CA 1
ATOM 643 C C . GLU A 1 81 ? 28.783 6.906 -21.010 1.00 47.34 81 GLU A C 1
ATOM 645 O O . GLU A 1 81 ? 28.603 5.722 -21.261 1.00 47.34 81 GLU A O 1
ATOM 650 N N . ASP A 1 82 ? 28.207 7.917 -21.665 1.00 47.53 82 ASP A N 1
ATOM 651 C CA . ASP A 1 82 ? 27.630 7.941 -23.025 1.00 47.53 82 ASP A CA 1
ATOM 652 C C . ASP A 1 82 ? 26.319 8.751 -23.065 1.00 47.53 82 ASP A C 1
ATOM 654 O O . ASP A 1 82 ? 25.289 8.310 -23.582 1.00 47.53 82 ASP A O 1
ATOM 658 N N . ALA A 1 83 ? 26.365 9.970 -22.519 1.00 43.28 83 ALA A N 1
ATOM 659 C CA . ALA A 1 83 ? 25.445 11.049 -22.872 1.00 43.28 83 ALA A CA 1
ATOM 660 C C . ALA A 1 83 ? 26.251 12.301 -23.230 1.00 43.28 83 ALA A C 1
ATOM 662 O O . ALA A 1 83 ? 27.215 12.599 -22.487 1.00 43.28 83 ALA A O 1
#

pLDDT: mean 89.38, std 15.7, range [43.28, 98.44]

Solvent-accessible surface area (backbone atoms only — not comparable to full-atom values): 4879 Å² total; per-residue (Å²): 134,55,73,72,56,52,54,52,50,54,54,48,39,33,52,45,4,48,52,41,44,75,74,35,87,65,38,63,61,49,51,57,51,46,57,70,75,24,78,74,48,56,68,65,59,58,40,27,39,36,54,68,78,41,72,68,63,35,50,56,51,48,54,49,51,26,46,47,65,76,51,59,77,78,64,99,78,77,70,96,76,90,128

Nearest PDB structures (foldseek):
  7s0s-assembly1_S  TM=4.088E-01  e=7.522E+00  Mycolicibacterium smegmatis
  4ce4-assembly1_U  TM=4.349E-01  e=9.408E+00  Sus scrofa domesticus

Foldseek 3Di:
DDPVVVVVVLVVLLVLLVVLCVVDPCNVVLLVVLCVVQVQDDSSVLSSLSNVVDSVSSNVVSVVVSCCSVCPPPPDDDDPDDD

Secondary structure (DSSP, 8-state):
--HHHHHHHHHHHHHHHHHHHHH-TTHHHHHHHHHHH-TTS-HHHHHHHGGG--HHHHHHHHHHHHHHHHS----S---S---

Radius of gyration: 15.61 Å; Cα contacts (8 Å, |Δi|>4): 67; chains: 1; bounding box: 44×25×36 Å

Mean predicted aligned error: 6.76 Å

Sequence (83 aa):
MSLPELDRMKSIQYKEGKTTMEEQAWAGSLFRRLVSECPHVDDRDIVSLFRFGNEELITATAHRLEYNATHPPDGPGRTSEDA